Protein AF-A0A096AIE4-F1 (afdb_monomer_lite)

Foldseek 3Di:
DVVVVVVVVVVVVVCVVDCVNDVVPPCVVPNDDDVVVVVVVVVLVVCPPPNPVVVVVVVCVVVVPPDPPDDDPCPVVVVVVVVVVVVVVVVVVVPPD

Radius of gyration: 22.12 Å; chains: 1; bounding box: 45×35×58 Å

Sequence (97 aa):
SRLGKGYAANKFNEYFSNPKNNPFLDESLYGKIDTTLQQQMQTIQSDEQESDNLVDELIDDMVGESFSSSGNDDWKEAAWQRKLRRQSKVKLRRRKH

pLDDT: mean 71.79, std 12.61, range [49.75, 90.38]

Organism: NCBI:txid1401075

Structure (mmCIF, N/CA/C/O backbone):
data_AF-A0A096AIE4-F1
#
_entry.id   AF-A0A096AIE4-F1
#
loop_
_atom_site.group_PDB
_atom_site.id
_atom_site.type_symbol
_atom_site.label_atom_id
_atom_site.label_alt_id
_atom_site.label_comp_id
_atom_site.label_asym_id
_atom_site.label_entity_id
_atom_site.label_seq_id
_atom_site.pdbx_PDB_ins_code
_atom_site.Cartn_x
_atom_site.Cartn_y
_atom_site.Cartn_z
_atom_site.occupancy
_atom_site.B_iso_or_equiv
_atom_site.auth_seq_id
_atom_site.auth_comp_id
_atom_site.auth_asym_id
_atom_site.auth_atom_id
_atom_site.pdbx_PDB_model_num
ATOM 1 N N . SER A 1 1 ? 14.948 16.613 1.268 1.00 60.22 1 SER A N 1
ATOM 2 C CA . SER A 1 1 ? 14.590 17.331 2.511 1.00 60.22 1 SER A CA 1
ATOM 3 C C . SER A 1 1 ? 14.630 16.367 3.690 1.00 60.22 1 SER A C 1
ATOM 5 O O . SER A 1 1 ? 14.044 15.295 3.587 1.00 60.22 1 SER A O 1
ATOM 7 N N . ARG A 1 2 ? 15.352 16.708 4.768 1.00 58.84 2 ARG A N 1
ATOM 8 C CA . ARG A 1 2 ? 15.522 15.861 5.968 1.00 58.84 2 ARG A CA 1
ATOM 9 C C . ARG A 1 2 ? 14.409 16.068 7.009 1.00 58.84 2 ARG A C 1
ATOM 11 O O . ARG A 1 2 ? 14.085 15.126 7.716 1.00 58.84 2 ARG A O 1
ATOM 18 N N . LEU A 1 3 ? 13.765 17.243 7.032 1.00 66.81 3 LEU A N 1
ATOM 19 C CA . LEU A 1 3 ? 12.620 17.525 7.915 1.00 66.81 3 LEU A CA 1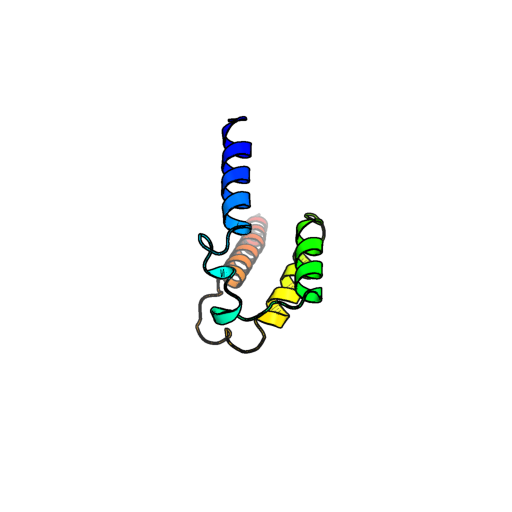
ATOM 20 C C . LEU A 1 3 ? 11.282 16.985 7.382 1.00 66.81 3 LEU A C 1
ATOM 22 O O . LEU A 1 3 ? 10.426 16.595 8.167 1.00 66.81 3 LEU A O 1
ATOM 26 N N . GLY A 1 4 ? 11.096 16.925 6.058 1.00 75.94 4 GLY A N 1
ATOM 27 C CA . GLY A 1 4 ? 9.809 16.515 5.476 1.00 75.94 4 GLY A CA 1
ATOM 28 C C . GLY A 1 4 ? 9.457 15.041 5.708 1.00 75.94 4 GLY A C 1
ATOM 29 O O . GLY A 1 4 ? 8.288 14.714 5.882 1.00 75.94 4 GLY A O 1
ATOM 30 N N . LYS A 1 5 ? 10.465 14.157 5.761 1.00 78.12 5 LYS A N 1
ATOM 31 C CA . LYS A 1 5 ? 10.249 12.708 5.909 1.00 78.12 5 LYS A CA 1
ATOM 32 C C . LYS A 1 5 ? 9.687 12.344 7.285 1.00 78.12 5 LYS A C 1
ATOM 34 O O . LYS A 1 5 ? 8.697 11.630 7.361 1.00 78.12 5 LYS A O 1
ATOM 39 N N . GLY A 1 6 ? 10.284 12.878 8.356 1.00 84.69 6 GLY A N 1
ATOM 40 C CA . GLY A 1 6 ? 9.825 12.619 9.724 1.00 84.69 6 GLY A CA 1
ATOM 41 C C . GLY A 1 6 ? 8.433 13.190 9.993 1.00 84.69 6 GLY A C 1
ATOM 42 O O . GLY A 1 6 ? 7.616 12.538 10.632 1.00 84.69 6 GLY A O 1
ATOM 43 N N . TYR A 1 7 ? 8.134 14.371 9.443 1.00 86.44 7 TYR A N 1
ATOM 44 C CA . TYR A 1 7 ? 6.809 14.977 9.571 1.00 86.44 7 TYR A CA 1
ATOM 45 C C . TYR A 1 7 ? 5.720 14.150 8.878 1.00 86.44 7 TYR A C 1
ATOM 47 O O . TYR A 1 7 ? 4.695 13.860 9.492 1.00 86.44 7 TYR A O 1
ATOM 55 N N . ALA A 1 8 ? 5.952 13.741 7.625 1.00 87.00 8 ALA A N 1
ATOM 56 C CA . ALA A 1 8 ? 5.007 12.902 6.894 1.00 87.00 8 ALA A CA 1
ATOM 57 C C . ALA A 1 8 ? 4.778 11.569 7.621 1.00 87.00 8 ALA A C 1
ATOM 59 O O . ALA A 1 8 ? 3.631 11.200 7.854 1.00 87.00 8 ALA A O 1
ATOM 60 N N . ALA A 1 9 ? 5.851 10.904 8.066 1.00 86.12 9 ALA A N 1
ATOM 61 C CA . ALA A 1 9 ? 5.755 9.665 8.837 1.00 86.12 9 ALA A CA 1
ATOM 62 C C . ALA A 1 9 ? 4.931 9.844 10.122 1.00 86.12 9 ALA A C 1
ATOM 64 O O . ALA A 1 9 ? 4.040 9.048 10.402 1.00 86.12 9 ALA A O 1
ATOM 65 N N . ASN A 1 10 ? 5.159 10.929 10.868 1.00 86.62 10 ASN A N 1
ATOM 66 C CA . ASN A 1 10 ? 4.405 11.200 12.090 1.00 86.62 10 ASN A CA 1
ATOM 67 C C . ASN A 1 10 ? 2.910 11.429 11.810 1.00 86.62 10 ASN A C 1
ATOM 69 O O . ASN A 1 10 ? 2.060 10.937 12.546 1.00 86.62 10 ASN A O 1
ATOM 73 N N . LYS A 1 11 ? 2.583 12.126 10.714 1.00 88.12 11 LYS A N 1
ATOM 74 C CA . LYS A 1 11 ? 1.192 12.330 10.287 1.00 88.12 11 LYS A CA 1
ATOM 75 C C . LYS A 1 11 ? 0.496 11.027 9.897 1.00 88.12 11 LYS A C 1
ATOM 77 O O . LYS A 1 11 ? -0.670 10.851 10.237 1.00 88.12 11 LYS A O 1
ATOM 82 N N . PHE A 1 12 ? 1.199 10.107 9.240 1.00 88.25 12 PHE A N 1
ATOM 83 C CA . PHE A 1 12 ? 0.656 8.781 8.943 1.00 88.25 12 PHE A CA 1
ATOM 84 C C . PHE A 1 12 ? 0.459 7.941 10.206 1.00 88.25 12 PHE A C 1
ATOM 86 O O . PHE A 1 12 ? -0.590 7.327 10.364 1.00 88.25 12 PHE A O 1
ATOM 93 N N . ASN A 1 13 ? 1.402 7.969 11.146 1.00 87.06 13 ASN A N 1
ATOM 94 C CA . ASN A 1 13 ? 1.261 7.241 12.411 1.00 87.06 13 ASN A CA 1
ATOM 95 C C . ASN A 1 13 ? 0.058 7.734 13.233 1.00 87.06 13 ASN A C 1
ATOM 97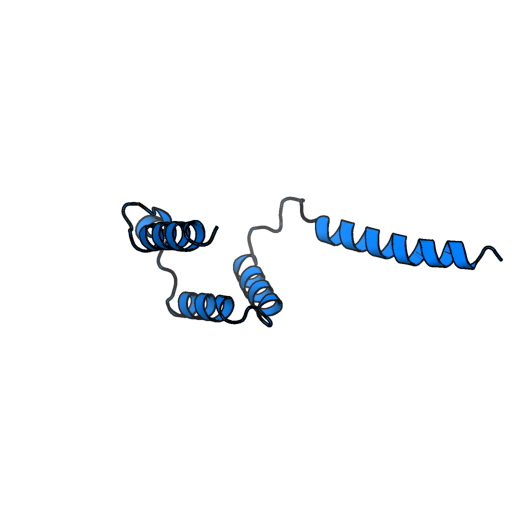 O O . ASN A 1 13 ? -0.682 6.935 13.807 1.00 87.06 13 ASN A O 1
ATOM 101 N N . GLU A 1 14 ? -0.176 9.049 13.251 1.00 89.94 14 GLU A N 1
ATOM 102 C CA . GLU A 1 14 ? -1.365 9.652 13.867 1.00 89.94 14 GLU A CA 1
ATOM 103 C C . GLU A 1 14 ? -2.662 9.165 13.196 1.00 89.94 14 GLU A C 1
ATOM 105 O O . GLU A 1 14 ? -3.654 8.897 13.871 1.00 89.94 14 GLU A O 1
ATOM 110 N N . TYR A 1 15 ? -2.652 9.001 11.871 1.00 90.38 15 TYR A N 1
ATOM 111 C CA . TYR A 1 15 ? -3.788 8.465 11.122 1.00 90.38 15 TYR A CA 1
ATOM 112 C C . TYR A 1 15 ? -4.046 6.981 11.433 1.00 90.38 15 TYR A C 1
ATOM 114 O O . TYR A 1 15 ? -5.175 6.608 11.739 1.00 90.38 15 TYR A O 1
ATOM 122 N N . PHE A 1 16 ? -3.011 6.133 11.425 1.00 85.06 16 PHE A N 1
ATOM 123 C CA . PHE A 1 16 ? -3.142 4.689 11.671 1.00 85.06 16 PHE A CA 1
ATOM 124 C C . PHE A 1 16 ? -3.564 4.321 13.097 1.00 85.06 16 PHE A C 1
ATOM 126 O O . PHE A 1 16 ? -4.039 3.213 13.315 1.00 85.06 16 PHE A O 1
ATOM 133 N N . SER A 1 17 ? -3.401 5.223 14.062 1.00 83.75 17 SER A N 1
ATOM 134 C CA . SER A 1 17 ? -3.758 4.977 15.465 1.00 83.75 17 SER A CA 1
ATOM 135 C C . SER A 1 17 ? -5.110 5.566 15.873 1.00 83.75 17 SER A C 1
ATOM 137 O O . SER A 1 17 ? -5.612 5.239 16.948 1.00 83.75 17 SER A O 1
ATOM 139 N N . ASN A 1 18 ? -5.716 6.429 15.048 1.00 85.88 18 ASN A N 1
ATOM 140 C CA . ASN A 1 18 ? -6.927 7.155 15.417 1.00 85.88 18 ASN A CA 1
ATOM 141 C C . ASN A 1 18 ? -8.166 6.676 14.634 1.00 85.88 18 ASN A C 1
ATOM 143 O O . ASN A 1 18 ? -8.357 7.091 13.486 1.00 85.88 18 ASN A O 1
ATOM 147 N N . PRO A 1 19 ? -9.082 5.915 15.263 1.00 78.88 19 PRO A N 1
ATOM 148 C CA . PRO A 1 19 ? -10.284 5.403 14.600 1.00 78.88 19 PRO A CA 1
ATOM 149 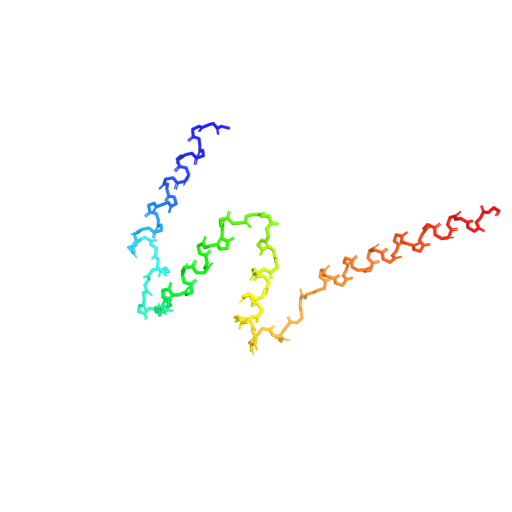C C . PRO A 1 19 ? -11.269 6.499 14.171 1.00 78.88 19 PRO A C 1
ATOM 151 O O . PRO A 1 19 ? -12.085 6.278 13.287 1.00 78.88 19 PRO A O 1
ATOM 154 N N . LYS A 1 20 ? -11.194 7.711 14.741 1.00 84.75 20 LYS A N 1
ATOM 155 C CA . LYS A 1 20 ? -12.051 8.831 14.306 1.00 84.75 20 LYS A CA 1
ATOM 156 C C . LYS A 1 20 ? -11.622 9.418 12.965 1.00 84.75 20 LYS A C 1
ATOM 158 O O . LYS A 1 20 ? -12.452 9.960 12.244 1.00 84.75 20 LYS A O 1
ATOM 163 N N . ASN A 1 21 ? -10.328 9.347 12.666 1.00 86.88 21 ASN A N 1
ATOM 164 C CA . ASN A 1 21 ? -9.759 9.900 11.440 1.00 86.88 21 ASN A CA 1
ATOM 165 C C . ASN A 1 21 ? -9.567 8.821 10.372 1.00 86.88 21 ASN A C 1
ATOM 167 O O . ASN A 1 21 ? -9.520 9.147 9.188 1.00 86.88 21 ASN A O 1
ATOM 171 N N . ASN A 1 22 ? -9.462 7.556 10.784 1.00 87.69 22 ASN A N 1
ATOM 172 C CA . ASN A 1 22 ? -9.279 6.421 9.901 1.00 87.69 22 ASN A CA 1
ATOM 173 C C . ASN A 1 22 ? -10.514 5.499 9.924 1.00 87.69 22 ASN A C 1
ATOM 175 O O . ASN A 1 22 ? -10.642 4.684 10.839 1.00 87.69 22 ASN A O 1
ATOM 179 N N . PRO A 1 23 ? -11.396 5.582 8.910 1.00 85.00 23 PRO A N 1
ATOM 180 C CA . PRO A 1 23 ? -12.594 4.750 8.832 1.00 85.00 23 PRO A CA 1
ATOM 181 C C . PRO A 1 23 ? -12.282 3.262 8.621 1.00 85.00 23 PRO A C 1
ATOM 183 O O . PRO A 1 23 ? -13.136 2.430 8.896 1.00 85.00 23 PRO A O 1
ATOM 186 N N . PHE A 1 24 ? -11.075 2.904 8.169 1.00 83.19 24 PHE A N 1
ATOM 187 C CA . PHE A 1 24 ? -10.679 1.507 7.954 1.00 83.19 24 PHE A CA 1
ATOM 188 C C . PHE A 1 24 ? -10.349 0.757 9.251 1.00 83.19 24 PHE A C 1
ATOM 190 O O . PHE A 1 24 ? -10.207 -0.459 9.226 1.00 83.19 24 PHE A O 1
ATOM 197 N N . LEU A 1 25 ? -10.229 1.461 10.382 1.00 82.56 25 LEU A N 1
ATOM 198 C CA . LEU A 1 25 ? -10.092 0.830 11.701 1.00 82.56 25 LEU A CA 1
ATOM 199 C C . LEU A 1 25 ? -11.445 0.436 12.307 1.00 82.56 25 LEU A C 1
ATOM 201 O O . LEU A 1 25 ? -11.483 -0.105 13.410 1.00 82.56 25 LEU A O 1
ATOM 205 N N . ASP A 1 26 ? -12.555 0.743 11.630 1.00 86.12 26 ASP A N 1
ATOM 206 C CA . ASP A 1 26 ? -13.883 0.391 12.111 1.00 86.12 26 ASP A CA 1
ATOM 207 C C . ASP A 1 26 ? -14.161 -1.104 11.901 1.00 86.12 26 ASP A C 1
ATOM 209 O O . ASP A 1 26 ? -14.608 -1.547 10.839 1.00 86.12 26 ASP A O 1
ATOM 213 N N . GLU A 1 27 ? -13.923 -1.880 12.958 1.00 84.88 27 GLU A N 1
ATOM 214 C CA . GLU A 1 27 ? -14.192 -3.319 12.995 1.00 84.88 27 GLU A CA 1
ATOM 215 C C . GLU A 1 27 ? -15.665 -3.658 12.717 1.00 84.88 27 GLU A C 1
ATOM 217 O O . GLU A 1 27 ? -15.964 -4.774 12.296 1.00 84.88 27 GLU A O 1
ATOM 222 N N . SER A 1 28 ? -16.601 -2.727 12.944 1.00 86.12 28 SER A N 1
ATOM 223 C CA . SER A 1 28 ? -18.025 -2.970 12.686 1.00 86.12 28 SER A CA 1
ATOM 224 C C . SER A 1 28 ? -18.370 -2.937 11.197 1.00 86.12 28 SER A C 1
ATOM 226 O O . SER A 1 28 ? -19.279 -3.647 10.768 1.00 86.12 28 SER A O 1
ATOM 228 N N . LEU A 1 29 ? -17.629 -2.151 10.409 1.00 86.81 29 LEU A N 1
ATOM 229 C CA . LEU A 1 29 ? -17.820 -2.027 8.964 1.00 86.81 29 LEU A CA 1
ATOM 230 C C . LEU A 1 29 ? -16.998 -3.050 8.177 1.00 86.81 29 LEU A C 1
ATOM 232 O O . LEU A 1 29 ? -17.473 -3.549 7.159 1.00 86.81 29 LEU A O 1
ATOM 236 N N . TYR A 1 30 ? -15.781 -3.354 8.638 1.00 85.94 30 TYR A N 1
ATOM 237 C CA . TYR A 1 30 ? -14.814 -4.164 7.885 1.00 85.94 30 TYR A CA 1
ATOM 238 C C . TYR A 1 30 ? -14.486 -5.520 8.524 1.00 85.94 30 TYR A C 1
ATOM 240 O O . TYR A 1 30 ? -13.796 -6.330 7.909 1.00 85.94 30 TYR A O 1
ATOM 248 N N . GLY A 1 31 ? -14.997 -5.801 9.724 1.00 82.50 31 GLY A N 1
ATOM 249 C CA . GLY A 1 31 ? -14.672 -7.014 10.472 1.00 82.50 31 GLY A CA 1
ATOM 250 C C . GLY A 1 31 ? -13.344 -6.915 11.228 1.00 82.50 31 GLY A C 1
ATOM 251 O O . GLY A 1 31 ? -12.606 -5.934 11.131 1.00 82.50 31 GLY A O 1
ATOM 252 N N . LYS A 1 32 ? -13.048 -7.942 12.030 1.00 81.69 32 LYS A N 1
ATOM 253 C CA . LYS A 1 32 ? -11.778 -8.060 12.758 1.00 81.69 32 LYS A CA 1
ATOM 254 C C . LYS A 1 32 ? -10.795 -8.861 11.916 1.00 81.69 32 LYS A C 1
ATOM 256 O O . LYS A 1 32 ? -11.136 -9.935 11.433 1.00 81.69 32 LYS A O 1
ATOM 261 N N . ILE A 1 33 ? -9.578 -8.349 11.778 1.00 76.38 33 ILE A N 1
ATOM 262 C CA . ILE A 1 33 ? -8.474 -9.100 11.181 1.00 76.38 33 ILE A CA 1
ATOM 263 C C . ILE A 1 33 ? -7.890 -10.007 12.266 1.00 76.38 33 ILE A C 1
ATOM 265 O O . ILE A 1 33 ? -7.578 -9.528 13.359 1.00 76.38 33 ILE A O 1
ATOM 269 N N . ASP A 1 34 ? -7.730 -11.295 11.965 1.00 78.19 34 ASP A N 1
ATOM 270 C CA . ASP A 1 34 ? -7.114 -12.243 12.888 1.00 78.19 34 ASP A CA 1
ATOM 271 C C . ASP A 1 34 ? -5.685 -11.812 13.243 1.00 78.19 34 ASP A C 1
ATOM 273 O O . ASP A 1 34 ? -4.888 -11.402 12.395 1.00 78.19 34 ASP A O 1
ATOM 277 N N . THR A 1 35 ? -5.345 -11.907 14.527 1.00 72.88 35 THR A N 1
ATOM 278 C CA . THR A 1 35 ? -4.042 -11.478 15.057 1.00 72.88 35 THR A CA 1
ATOM 279 C C . THR A 1 35 ? -2.874 -12.259 14.453 1.00 72.88 35 THR A C 1
ATOM 281 O O . THR A 1 35 ? -1.769 -11.725 14.354 1.00 72.88 35 THR A O 1
ATOM 284 N N . THR A 1 36 ? -3.121 -13.490 13.998 1.00 73.62 36 THR A N 1
ATOM 285 C CA . THR A 1 36 ? -2.172 -14.318 13.240 1.00 73.62 36 THR A CA 1
ATOM 286 C C . THR A 1 36 ? -1.857 -13.706 11.876 1.00 73.62 36 THR A C 1
ATOM 288 O O . THR A 1 36 ? -0.686 -13.557 11.532 1.00 73.62 36 THR A O 1
ATOM 291 N N . LEU A 1 37 ? -2.884 -13.268 11.141 1.00 70.62 37 LEU A N 1
ATOM 292 C CA . LEU A 1 37 ? -2.728 -12.595 9.852 1.00 70.62 37 LEU A CA 1
ATOM 293 C C . LEU A 1 37 ? -2.024 -11.242 10.027 1.00 70.62 37 LEU A C 1
ATOM 295 O O . LEU A 1 37 ? -1.113 -10.915 9.272 1.00 70.62 37 LEU A O 1
ATOM 299 N N . GLN A 1 38 ? -2.366 -10.483 11.074 1.00 73.69 38 GLN A N 1
ATOM 300 C CA . GLN A 1 38 ? -1.674 -9.227 11.392 1.00 73.69 38 GLN A CA 1
ATOM 301 C C . GLN A 1 38 ? -0.181 -9.431 11.685 1.00 73.69 38 GLN A C 1
ATOM 303 O O . GLN A 1 38 ? 0.644 -8.648 11.212 1.00 73.69 38 GLN A O 1
ATOM 308 N N . GLN A 1 39 ? 0.179 -10.473 12.444 1.00 70.75 39 GLN A N 1
ATOM 309 C CA . GLN A 1 39 ? 1.581 -10.810 12.705 1.00 70.75 39 GLN A CA 1
ATOM 310 C C . GLN A 1 39 ? 2.313 -11.198 11.421 1.00 70.75 39 GLN A C 1
ATOM 312 O O . GLN A 1 39 ? 3.390 -10.668 11.161 1.00 70.75 39 GLN A O 1
ATOM 317 N N . GLN A 1 40 ? 1.706 -12.042 10.586 1.00 69.88 40 GLN A N 1
ATOM 318 C CA . GLN A 1 40 ? 2.282 -12.432 9.301 1.00 69.88 40 GLN A CA 1
ATOM 319 C C . GLN A 1 40 ? 2.523 -11.211 8.398 1.00 69.88 40 GLN A C 1
ATOM 321 O O . GLN A 1 40 ? 3.609 -11.060 7.840 1.00 69.88 40 GLN A O 1
ATOM 326 N N . MET A 1 41 ? 1.565 -10.282 8.321 1.00 64.81 41 MET A N 1
ATOM 327 C CA . MET A 1 41 ? 1.709 -9.038 7.555 1.00 64.81 41 MET A CA 1
ATOM 328 C C . MET A 1 41 ? 2.842 -8.136 8.073 1.00 64.81 41 MET A C 1
ATOM 330 O O . MET A 1 41 ? 3.531 -7.502 7.275 1.00 64.81 41 MET A O 1
ATOM 334 N N . GLN A 1 42 ? 3.058 -8.066 9.391 1.00 69.00 42 GLN A N 1
ATOM 335 C CA . GLN A 1 42 ? 4.164 -7.297 9.980 1.00 69.00 42 GLN A CA 1
ATOM 336 C C . GLN A 1 42 ? 5.531 -7.936 9.706 1.00 69.00 42 GLN A C 1
ATOM 338 O O . GLN A 1 42 ? 6.498 -7.224 9.425 1.00 69.00 42 GLN A O 1
ATOM 343 N N . THR A 1 43 ? 5.616 -9.268 9.750 1.00 66.62 43 THR A N 1
ATOM 344 C CA . THR A 1 43 ? 6.837 -10.007 9.400 1.00 66.62 43 THR A CA 1
ATOM 345 C C . THR A 1 43 ? 7.213 -9.774 7.936 1.00 66.62 43 THR A C 1
ATOM 347 O O . THR A 1 43 ? 8.352 -9.420 7.648 1.00 66.62 43 THR A O 1
ATOM 350 N N . ILE A 1 44 ? 6.238 -9.841 7.024 1.00 61.00 44 ILE A N 1
ATOM 351 C CA . ILE A 1 44 ? 6.439 -9.628 5.581 1.00 61.00 44 ILE A CA 1
ATOM 352 C C . ILE A 1 44 ? 7.009 -8.234 5.256 1.00 61.00 44 ILE A C 1
ATOM 354 O O . ILE A 1 44 ? 7.847 -8.105 4.367 1.00 61.00 44 ILE A O 1
ATOM 358 N N . GLN A 1 45 ? 6.601 -7.186 5.982 1.00 58.91 45 GLN A N 1
ATOM 359 C CA . GLN A 1 45 ? 7.132 -5.827 5.779 1.00 58.91 45 GLN A CA 1
ATOM 360 C C . GLN A 1 45 ? 8.582 -5.651 6.257 1.00 58.91 45 GLN A C 1
ATOM 362 O O . GLN A 1 45 ? 9.233 -4.687 5.863 1.00 58.91 45 GLN A O 1
ATOM 367 N N . SER A 1 46 ? 9.083 -6.542 7.118 1.00 58.25 46 SER A N 1
ATOM 368 C CA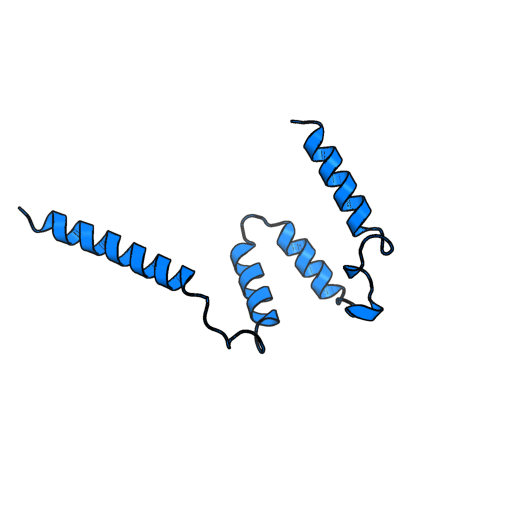 . SER A 1 46 ? 10.420 -6.420 7.716 1.00 58.25 46 SER A CA 1
ATOM 369 C C . SER A 1 46 ? 11.520 -7.028 6.836 1.00 58.25 46 SER A C 1
ATOM 371 O O . SER A 1 46 ? 12.670 -6.599 6.917 1.00 58.25 46 SER A O 1
ATOM 373 N N . ASP A 1 47 ? 11.163 -7.965 5.953 1.00 49.91 47 ASP A N 1
ATOM 374 C CA . ASP A 1 47 ? 12.097 -8.697 5.095 1.00 49.91 47 ASP A CA 1
ATOM 375 C C . ASP A 1 47 ? 12.032 -8.200 3.639 1.00 49.91 47 ASP A C 1
ATOM 377 O O . ASP A 1 47 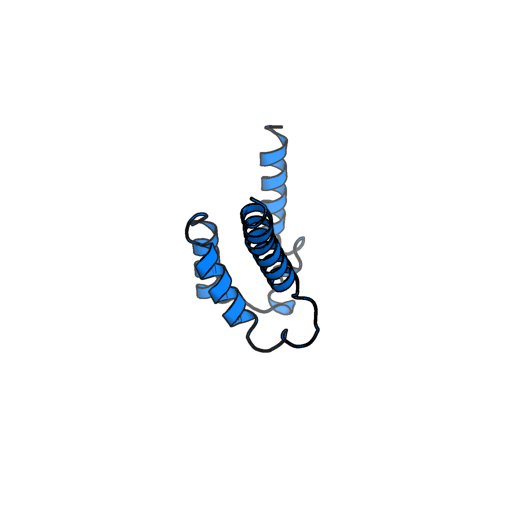? 11.624 -8.909 2.724 1.00 49.91 47 ASP A O 1
ATOM 381 N N . GLU A 1 48 ? 12.476 -6.964 3.390 1.00 52.66 48 GLU A N 1
ATOM 382 C CA . GLU A 1 48 ? 12.496 -6.302 2.063 1.00 52.66 48 GLU A CA 1
ATOM 383 C C . GLU A 1 48 ? 13.373 -7.003 0.981 1.00 52.66 48 GLU A C 1
ATOM 385 O O . GLU A 1 48 ? 13.562 -6.463 -0.109 1.00 52.66 48 GLU A O 1
ATOM 390 N N . GLN A 1 49 ? 13.954 -8.180 1.255 1.00 49.75 49 GLN A N 1
ATOM 391 C CA . GLN A 1 49 ? 14.833 -8.921 0.328 1.00 49.75 49 GLN A CA 1
ATOM 392 C C . GLN A 1 49 ? 14.377 -10.356 -0.000 1.00 49.75 49 GLN A C 1
ATOM 394 O O . GLN A 1 49 ? 14.802 -10.880 -1.027 1.00 49.75 49 GLN A O 1
ATOM 399 N N . GLU A 1 50 ? 13.506 -10.979 0.803 1.00 50.69 50 GLU A N 1
ATOM 400 C CA . GLU A 1 50 ? 12.935 -12.317 0.525 1.00 50.69 50 GLU A CA 1
ATOM 401 C C . GLU A 1 50 ? 11.395 -12.304 0.399 1.00 50.69 50 GLU A C 1
ATOM 403 O O . GLU A 1 50 ? 10.790 -13.324 0.066 1.00 50.69 50 GLU A O 1
ATOM 408 N N . SER A 1 51 ? 10.754 -11.147 0.615 1.00 51.25 51 SER A N 1
ATOM 409 C CA . SER A 1 51 ? 9.294 -10.997 0.719 1.00 51.25 51 SER A CA 1
ATOM 410 C C . SER A 1 51 ? 8.513 -11.069 -0.591 1.00 51.25 51 SER A C 1
ATOM 412 O O . SER A 1 51 ? 7.326 -11.383 -0.533 1.00 51.25 51 SER A O 1
ATOM 414 N N . ASP A 1 52 ? 9.133 -10.848 -1.756 1.00 54.97 52 ASP A N 1
ATOM 415 C CA . ASP A 1 52 ? 8.414 -10.858 -3.043 1.00 54.97 52 ASP A CA 1
ATOM 416 C C . ASP A 1 52 ? 7.664 -12.186 -3.275 1.00 54.97 52 ASP A C 1
ATOM 418 O O . ASP A 1 52 ? 6.552 -12.183 -3.790 1.00 54.97 52 ASP A O 1
ATOM 422 N N . ASN A 1 53 ? 8.212 -13.321 -2.822 1.00 57.00 53 ASN A N 1
ATOM 423 C CA . ASN A 1 53 ? 7.563 -14.626 -3.001 1.00 57.00 53 ASN A CA 1
ATOM 424 C C . ASN A 1 53 ? 6.440 -14.898 -1.979 1.00 57.00 53 ASN A C 1
ATOM 426 O O . ASN A 1 53 ? 5.470 -15.572 -2.312 1.00 57.00 53 ASN A O 1
ATOM 430 N N . LEU A 1 54 ? 6.558 -14.390 -0.745 1.00 64.31 54 LEU A N 1
ATOM 431 C CA . LEU A 1 54 ? 5.577 -14.624 0.330 1.00 64.31 54 LEU A CA 1
ATOM 432 C C . LEU A 1 54 ? 4.370 -13.686 0.225 1.00 64.31 54 LEU A C 1
ATOM 434 O O . LEU A 1 54 ? 3.254 -14.058 0.583 1.00 64.31 54 LEU A O 1
ATOM 438 N N . VAL A 1 55 ? 4.593 -12.465 -0.270 1.00 62.22 55 VAL A N 1
ATOM 439 C CA . VAL A 1 55 ? 3.523 -11.514 -0.596 1.00 62.22 55 VAL A CA 1
ATOM 440 C C . VAL A 1 55 ? 2.669 -12.066 -1.730 1.00 62.22 55 VAL A C 1
ATOM 442 O O . VAL A 1 55 ? 1.447 -12.028 -1.629 1.00 62.22 55 VAL A O 1
ATOM 445 N N . ASP A 1 56 ? 3.303 -12.606 -2.774 1.00 64.56 56 ASP A N 1
ATOM 446 C CA . ASP A 1 56 ? 2.600 -13.191 -3.915 1.00 64.56 56 ASP A CA 1
ATOM 447 C C . ASP A 1 56 ? 1.728 -14.388 -3.491 1.00 64.56 56 ASP A C 1
ATOM 449 O O . ASP A 1 56 ? 0.580 -14.465 -3.918 1.00 64.56 56 ASP A O 1
ATOM 453 N N . GLU A 1 57 ? 2.212 -15.266 -2.603 1.00 69.12 57 GLU A N 1
ATOM 454 C CA . GLU A 1 57 ? 1.442 -16.408 -2.071 1.00 69.12 57 GLU A CA 1
ATOM 455 C C . GLU A 1 57 ? 0.253 -15.965 -1.197 1.00 69.12 57 GLU A C 1
ATOM 457 O O . GLU A 1 57 ? -0.857 -16.467 -1.360 1.00 69.12 57 GLU A O 1
ATOM 462 N N . LEU A 1 58 ? 0.445 -14.973 -0.316 1.00 73.12 58 LEU A N 1
ATOM 463 C CA . LEU A 1 58 ? -0.631 -14.433 0.527 1.00 73.12 58 LEU A CA 1
ATOM 464 C C . LEU A 1 58 ? -1.693 -13.683 -0.295 1.00 73.12 58 LEU A C 1
ATOM 466 O O . LEU A 1 58 ? -2.881 -13.746 0.017 1.00 73.12 58 LEU A O 1
ATOM 470 N N . ILE A 1 59 ? -1.279 -12.953 -1.336 1.00 65.94 59 ILE A N 1
ATOM 471 C CA . ILE A 1 59 ? -2.211 -12.278 -2.243 1.00 65.94 59 ILE A CA 1
ATOM 472 C C . ILE A 1 59 ? -2.989 -13.310 -3.058 1.00 65.94 59 ILE A C 1
ATOM 474 O O . ILE A 1 59 ? -4.193 -13.137 -3.200 1.00 65.94 59 ILE A O 1
ATOM 478 N N . ASP A 1 60 ? -2.348 -14.370 -3.554 1.00 67.12 60 ASP A N 1
ATOM 479 C CA . ASP A 1 60 ? -3.014 -15.441 -4.310 1.00 67.12 60 ASP A CA 1
ATOM 480 C C . ASP A 1 60 ? -4.079 -16.159 -3.462 1.00 67.12 60 ASP A C 1
ATOM 482 O O . ASP A 1 60 ? -5.212 -16.326 -3.915 1.00 67.12 60 ASP A O 1
ATOM 486 N N . ASP A 1 61 ? -3.774 -16.461 -2.193 1.00 66.56 61 ASP A N 1
ATOM 487 C CA . ASP A 1 61 ? -4.715 -17.096 -1.255 1.00 66.56 61 ASP A CA 1
ATOM 488 C C . ASP A 1 61 ? -5.902 -16.173 -0.897 1.00 66.56 61 ASP A C 1
ATOM 490 O O . ASP A 1 61 ? -7.048 -16.613 -0.814 1.00 66.56 61 ASP A O 1
ATOM 494 N N . MET A 1 62 ? -5.674 -14.856 -0.782 1.00 64.44 62 MET A N 1
ATOM 495 C CA . MET A 1 62 ? -6.752 -13.870 -0.577 1.00 64.44 62 MET A CA 1
ATOM 496 C C . MET A 1 62 ? -7.552 -13.540 -1.851 1.00 64.44 62 MET A C 1
ATOM 498 O O . MET A 1 62 ? -8.694 -13.085 -1.764 1.00 64.44 62 MET A O 1
ATOM 502 N N . VAL A 1 63 ? -6.962 -13.705 -3.038 1.00 60.38 63 VAL A N 1
ATOM 503 C CA . VAL A 1 63 ? -7.573 -13.388 -4.346 1.00 60.38 63 VAL A CA 1
ATOM 504 C C . VAL A 1 63 ? -8.310 -14.597 -4.948 1.00 60.38 63 VAL A C 1
ATOM 506 O O . VAL A 1 63 ? -9.091 -14.428 -5.891 1.00 60.38 63 VAL A O 1
ATOM 509 N N . GLY A 1 64 ? -8.134 -15.784 -4.360 1.00 54.44 64 GLY A N 1
ATOM 510 C CA . GLY A 1 64 ? -8.482 -17.112 -4.873 1.00 54.44 64 GLY A CA 1
ATOM 511 C C . GLY A 1 64 ? -9.948 -17.458 -5.161 1.00 54.44 64 GLY A C 1
ATOM 512 O O . GLY A 1 64 ? -10.229 -18.629 -5.403 1.00 54.44 64 GLY A O 1
ATOM 513 N N . GLU A 1 65 ? -10.892 -16.510 -5.211 1.00 54.38 65 GLU A N 1
ATOM 514 C CA . GLU A 1 65 ? -12.272 -16.855 -5.611 1.00 54.38 65 GLU A CA 1
ATOM 515 C C . GLU A 1 65 ? -13.057 -15.792 -6.404 1.00 54.38 65 GLU A C 1
ATOM 517 O O . GLU A 1 65 ? -14.022 -16.140 -7.084 1.00 54.38 65 GLU A O 1
ATOM 522 N N . SER A 1 66 ? -12.668 -14.508 -6.407 1.00 56.03 66 SER A N 1
ATOM 523 C CA . SER A 1 66 ? -13.585 -13.441 -6.870 1.00 56.03 66 SER A CA 1
ATOM 524 C C . SER A 1 66 ? -13.076 -12.463 -7.937 1.00 56.03 66 SER A C 1
ATOM 526 O O . SER A 1 66 ? -13.887 -11.703 -8.464 1.00 56.03 66 SER A O 1
ATOM 528 N N . PHE A 1 67 ? -11.794 -12.471 -8.324 1.00 51.25 67 PHE A N 1
ATOM 529 C CA . PHE A 1 67 ? -11.261 -11.469 -9.273 1.00 51.25 67 PHE A CA 1
ATOM 530 C C . PHE A 1 67 ? -10.914 -11.990 -10.673 1.00 51.25 67 PHE A C 1
ATOM 532 O O . PHE A 1 67 ? -10.576 -11.198 -11.550 1.00 51.25 67 PHE A O 1
ATOM 539 N N . SER A 1 68 ? -11.062 -13.288 -10.952 1.00 52.53 68 SER A N 1
ATOM 540 C CA . SER A 1 68 ? -10.672 -13.869 -12.250 1.00 52.53 68 SER A CA 1
ATOM 541 C C . SER A 1 68 ? -11.576 -13.489 -13.436 1.00 52.53 68 SER A C 1
ATOM 543 O O . SER A 1 68 ? -11.356 -13.967 -14.546 1.00 52.53 68 SER A O 1
ATOM 545 N N . SER A 1 69 ? -12.591 -12.641 -13.241 1.00 58.22 69 SER A N 1
ATOM 546 C CA . SER A 1 69 ? -13.541 -12.264 -14.292 1.00 58.22 69 SER A CA 1
ATOM 547 C C . SER A 1 69 ? -13.632 -10.752 -14.478 1.00 58.22 69 SER A C 1
ATOM 549 O O . SER A 1 69 ? -14.617 -10.125 -14.107 1.00 58.22 69 SER A O 1
ATOM 551 N N . SER A 1 70 ? -12.596 -10.151 -15.059 1.00 51.12 70 SER A N 1
ATOM 552 C CA . SER A 1 70 ? -12.751 -9.058 -16.031 1.00 51.12 70 SER A CA 1
ATOM 553 C C . SER A 1 70 ? -11.372 -8.665 -16.563 1.00 51.12 70 SER A C 1
ATOM 555 O O . SER A 1 70 ? -10.536 -8.148 -15.829 1.00 51.12 70 SER A O 1
ATOM 557 N N . GLY A 1 71 ? -11.132 -8.933 -17.847 1.00 59.19 71 GLY A N 1
ATOM 558 C CA . GLY A 1 71 ? -9.818 -8.865 -18.485 1.00 59.19 71 GLY A CA 1
ATOM 559 C C . GLY A 1 71 ? -9.098 -7.522 -18.365 1.00 59.19 71 GLY A C 1
ATOM 560 O O . GLY A 1 71 ? -9.507 -6.541 -18.987 1.00 59.19 71 GLY A O 1
ATOM 561 N N . ASN A 1 72 ? -7.982 -7.512 -17.626 1.00 58.59 72 ASN A N 1
ATOM 562 C CA . ASN A 1 72 ? -7.023 -6.406 -17.652 1.00 58.59 72 ASN A CA 1
ATOM 563 C C . ASN A 1 72 ? -5.582 -6.743 -17.185 1.00 58.59 72 ASN A C 1
ATOM 565 O O . ASN A 1 72 ? -4.868 -5.839 -16.761 1.00 58.59 72 ASN A O 1
ATOM 569 N N . ASP A 1 73 ? -5.112 -7.994 -17.277 1.00 65.31 73 ASP A N 1
ATOM 570 C CA . ASP A 1 73 ? -3.773 -8.388 -16.774 1.00 65.31 73 ASP A CA 1
ATOM 571 C C . ASP A 1 73 ? -2.730 -8.715 -17.856 1.00 65.31 73 ASP A C 1
ATOM 573 O O . ASP A 1 73 ? -1.821 -9.527 -17.680 1.00 65.31 73 ASP A O 1
ATOM 577 N N . ASP A 1 74 ? -2.764 -7.994 -18.973 1.00 69.25 74 ASP A N 1
ATOM 578 C CA . ASP A 1 74 ? -1.799 -8.217 -20.053 1.00 69.25 74 ASP A CA 1
ATOM 579 C C . ASP A 1 74 ? -0.450 -7.525 -19.840 1.00 69.25 74 ASP A C 1
ATOM 581 O O . ASP A 1 74 ? 0.386 -7.521 -20.738 1.00 69.25 74 ASP A O 1
ATOM 585 N N . TRP A 1 75 ? -0.152 -6.942 -18.675 1.00 76.50 75 TRP A N 1
ATOM 586 C CA . TRP A 1 75 ? 1.185 -6.371 -18.467 1.00 76.50 75 TRP A CA 1
ATOM 587 C C . TRP A 1 75 ? 2.258 -7.470 -18.368 1.00 76.50 75 TRP A C 1
ATOM 589 O O . TRP A 1 75 ? 3.360 -7.295 -18.905 1.00 76.50 75 TRP A O 1
ATOM 599 N N . LYS A 1 76 ? 1.925 -8.632 -17.777 1.00 80.81 76 LYS A N 1
ATOM 600 C CA . LYS A 1 76 ? 2.786 -9.830 -17.773 1.00 80.81 76 LYS A CA 1
ATOM 601 C C . LYS A 1 76 ? 2.942 -10.390 -19.193 1.00 80.81 76 LYS A C 1
ATOM 603 O O . LYS A 1 76 ? 4.071 -10.639 -19.630 1.00 80.81 76 LYS A O 1
ATOM 608 N N . GLU A 1 77 ? 1.852 -10.495 -19.959 1.00 80.88 77 GLU A N 1
ATOM 609 C CA . GLU A 1 77 ? 1.894 -10.933 -21.362 1.00 80.88 77 GLU A CA 1
ATOM 610 C C . GLU A 1 77 ? 2.672 -9.945 -22.255 1.00 80.88 77 GLU A C 1
ATOM 612 O O . GLU A 1 77 ? 3.561 -10.337 -23.016 1.00 80.88 77 GLU A O 1
ATOM 617 N N . ALA A 1 78 ? 2.450 -8.639 -22.111 1.00 84.00 78 ALA A N 1
ATOM 618 C CA . ALA A 1 78 ? 3.160 -7.596 -22.846 1.00 84.00 78 ALA A CA 1
ATOM 619 C C . ALA A 1 78 ? 4.666 -7.593 -22.534 1.00 84.00 78 ALA A C 1
ATOM 621 O O . ALA A 1 78 ? 5.497 -7.417 -23.443 1.00 84.00 78 ALA A O 1
ATOM 622 N N . ALA A 1 79 ? 5.043 -7.825 -21.272 1.00 85.38 79 ALA A N 1
ATOM 623 C CA . ALA A 1 79 ? 6.434 -7.997 -20.865 1.00 85.38 79 ALA A CA 1
ATOM 624 C C . ALA A 1 79 ? 7.059 -9.244 -21.519 1.00 85.38 79 ALA A C 1
ATOM 626 O O . ALA A 1 79 ? 8.162 -9.163 -22.082 1.00 85.38 79 ALA A O 1
ATOM 627 N N . TRP A 1 80 ? 6.335 -10.366 -21.540 1.00 87.06 80 TRP A N 1
ATOM 628 C CA . TRP A 1 80 ? 6.757 -11.602 -22.203 1.00 87.06 80 TRP A CA 1
ATOM 629 C C . TRP A 1 80 ? 6.942 -11.416 -23.720 1.00 87.06 80 TRP A C 1
ATOM 631 O O . TRP A 1 80 ? 8.011 -11.720 -24.266 1.00 87.06 80 TRP A O 1
ATOM 641 N N . GLN A 1 81 ? 5.995 -10.763 -24.396 1.00 87.31 81 GLN A N 1
ATOM 642 C CA . GLN A 1 81 ? 6.085 -10.410 -25.818 1.00 87.31 81 GLN A CA 1
ATOM 643 C C . GLN A 1 81 ? 7.280 -9.481 -26.122 1.00 87.31 81 GLN A C 1
ATOM 645 O O . GLN A 1 81 ? 7.954 -9.587 -27.157 1.00 87.31 81 GLN A O 1
ATOM 650 N N . ARG A 1 82 ? 7.608 -8.537 -25.227 1.00 87.62 82 ARG A N 1
ATOM 651 C CA . ARG A 1 82 ? 8.790 -7.660 -25.369 1.00 87.62 82 ARG A CA 1
ATOM 652 C C . ARG A 1 82 ? 10.100 -8.444 -25.232 1.00 87.62 82 ARG A C 1
ATOM 654 O O . ARG A 1 82 ? 11.035 -8.182 -25.998 1.00 87.62 82 ARG A O 1
ATOM 661 N N . LYS A 1 83 ? 10.166 -9.419 -24.319 1.00 89.25 83 LYS A N 1
ATOM 662 C CA . LYS A 1 83 ? 11.313 -10.331 -24.155 1.00 89.25 83 LYS A CA 1
ATOM 663 C C . LYS A 1 83 ? 11.538 -11.170 -25.418 1.00 89.25 83 LYS A C 1
ATOM 665 O O . LYS A 1 83 ? 12.664 -11.205 -25.923 1.00 89.25 83 LYS A O 1
ATOM 670 N N . LEU A 1 84 ? 10.478 -11.742 -25.994 1.00 85.44 84 LEU A N 1
ATOM 671 C CA . LEU A 1 84 ? 10.545 -12.510 -27.246 1.00 85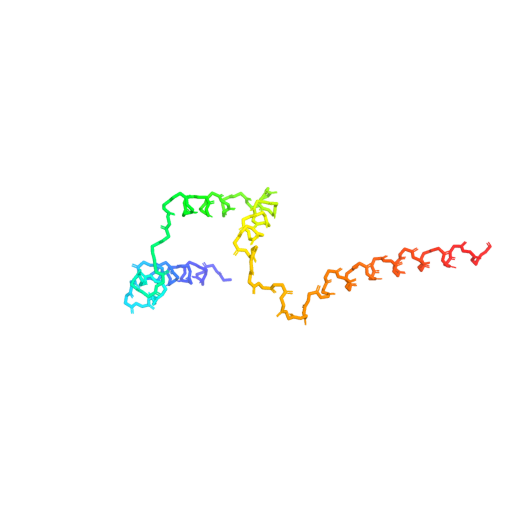.44 84 LEU A CA 1
ATOM 672 C C . LEU A 1 84 ? 11.042 -11.675 -28.437 1.00 85.44 84 LEU A C 1
ATOM 674 O O . LEU A 1 84 ? 11.909 -12.119 -29.199 1.00 85.44 84 LEU A O 1
ATOM 678 N N . ARG A 1 85 ? 10.575 -10.427 -28.579 1.00 84.69 85 ARG A N 1
ATOM 679 C CA . ARG A 1 85 ? 11.056 -9.506 -29.629 1.00 84.69 85 ARG A CA 1
ATOM 680 C C . ARG A 1 85 ? 12.540 -9.169 -29.499 1.00 84.69 85 ARG A C 1
ATOM 682 O O . ARG A 1 85 ? 13.239 -9.078 -30.505 1.00 84.69 85 ARG A O 1
ATOM 689 N N . ARG A 1 86 ? 13.056 -9.006 -28.277 1.00 80.00 86 ARG A N 1
ATOM 690 C CA . ARG A 1 86 ? 14.495 -8.766 -28.056 1.00 80.00 86 ARG A CA 1
ATOM 691 C C . ARG A 1 86 ? 15.332 -9.981 -28.457 1.00 80.00 86 ARG A C 1
ATOM 693 O O . ARG A 1 86 ? 16.314 -9.823 -29.177 1.00 80.00 86 ARG A O 1
ATOM 700 N N . GLN A 1 87 ? 14.908 -11.179 -28.061 1.00 73.81 87 GLN A N 1
ATOM 701 C CA . GLN A 1 87 ? 15.600 -12.428 -28.393 1.00 73.81 87 GLN A CA 1
ATOM 702 C C . GLN A 1 87 ? 15.608 -12.711 -29.907 1.00 73.81 87 GLN A C 1
ATOM 704 O O . GLN A 1 87 ? 16.642 -13.067 -30.475 1.00 73.81 87 GLN A O 1
ATOM 709 N N . SER A 1 88 ? 14.483 -12.497 -30.594 1.00 69.38 88 SER A N 1
ATOM 710 C CA . SER A 1 88 ? 14.382 -12.696 -32.049 1.00 69.38 88 SER A CA 1
ATOM 711 C C . SER A 1 88 ? 15.151 -11.642 -32.859 1.00 69.38 88 SER A C 1
ATOM 713 O O . SER A 1 88 ? 15.832 -11.989 -33.825 1.00 69.38 88 SER A O 1
ATOM 715 N N . LYS A 1 89 ? 15.137 -10.367 -32.445 1.00 64.06 89 LYS A N 1
ATOM 716 C CA . LYS A 1 89 ? 15.865 -9.282 -33.130 1.00 64.06 89 LYS A CA 1
ATOM 717 C C . LYS A 1 89 ? 17.385 -9.489 -33.123 1.00 64.06 89 LYS A C 1
ATOM 719 O O . LYS A 1 89 ? 18.048 -9.160 -34.106 1.00 64.06 89 LYS A O 1
ATOM 724 N N . VAL A 1 90 ? 17.938 -10.076 -32.056 1.00 60.12 90 VAL A N 1
ATOM 725 C CA . VAL A 1 90 ? 19.365 -10.445 -31.987 1.00 60.12 90 VAL A CA 1
ATOM 726 C C . VAL A 1 90 ? 19.694 -11.571 -32.976 1.00 60.12 90 VAL A C 1
ATOM 728 O O . VAL A 1 90 ? 20.718 -11.503 -33.658 1.00 60.12 90 VAL A O 1
ATOM 731 N N . LYS A 1 91 ? 18.805 -12.563 -33.134 1.00 59.78 91 LYS A N 1
ATOM 732 C CA . LYS A 1 91 ? 18.975 -13.664 -34.101 1.00 59.78 91 LYS A CA 1
ATOM 733 C C . LYS A 1 91 ? 18.886 -13.197 -35.561 1.00 59.78 91 LYS A C 1
ATOM 735 O O . LYS A 1 91 ? 19.646 -13.682 -36.394 1.00 59.78 91 LYS A O 1
ATOM 740 N N . LEU A 1 92 ? 18.026 -12.224 -35.868 1.00 60.72 92 LEU A N 1
ATOM 741 C CA . LEU A 1 92 ? 17.924 -11.635 -37.213 1.00 60.72 92 LEU A CA 1
ATOM 742 C C . LEU A 1 92 ? 19.146 -10.785 -37.585 1.00 60.72 92 LEU A C 1
ATOM 744 O O . LEU A 1 92 ? 19.568 -10.791 -38.738 1.00 60.72 92 LEU A O 1
ATOM 748 N N . ARG A 1 93 ? 19.745 -10.080 -36.616 1.00 58.78 93 ARG A N 1
ATOM 749 C CA . ARG A 1 93 ? 20.978 -9.308 -36.839 1.00 58.78 93 ARG A CA 1
ATOM 750 C C . ARG A 1 93 ? 22.209 -10.188 -37.062 1.00 58.78 93 ARG A C 1
ATOM 752 O O . ARG A 1 93 ? 23.073 -9.797 -37.831 1.00 58.78 93 ARG A O 1
ATOM 759 N N . ARG A 1 94 ? 22.277 -11.366 -36.432 1.00 59.88 94 ARG A N 1
ATOM 760 C CA . ARG A 1 94 ? 23.403 -12.309 -36.583 1.00 59.88 94 ARG A CA 1
ATOM 761 C C . ARG A 1 94 ? 23.370 -13.151 -37.863 1.00 59.88 94 ARG A C 1
ATOM 763 O O . ARG A 1 94 ? 24.383 -13.738 -38.197 1.00 59.88 94 ARG A O 1
ATOM 770 N N . ARG A 1 95 ? 22.235 -13.220 -38.568 1.00 60.34 95 ARG A N 1
ATOM 771 C CA . ARG A 1 95 ? 22.092 -13.962 -39.839 1.00 60.34 95 ARG A CA 1
ATOM 772 C C . ARG A 1 95 ? 22.373 -13.128 -41.096 1.00 60.34 95 ARG A C 1
ATOM 774 O O . ARG A 1 95 ? 22.270 -13.653 -42.196 1.00 60.34 95 ARG A O 1
ATOM 781 N N . LYS A 1 96 ? 22.695 -11.840 -40.942 1.00 60.66 96 LYS A N 1
ATOM 782 C CA . LYS A 1 96 ? 23.151 -10.965 -42.029 1.00 60.66 96 LYS A CA 1
ATOM 783 C C . LYS A 1 96 ? 24.670 -10.783 -41.960 1.00 60.66 96 LYS A C 1
ATOM 785 O O . LYS A 1 96 ? 25.118 -9.669 -41.711 1.00 60.66 96 LYS A O 1
ATOM 790 N N . HIS A 1 97 ? 25.429 -11.864 -42.106 1.00 56.09 97 HIS A N 1
ATOM 791 C CA . HIS A 1 97 ? 26.798 -11.858 -42.625 1.00 56.09 97 HIS A CA 1
ATOM 792 C C . HIS A 1 97 ? 27.264 -13.288 -42.899 1.00 56.09 97 HIS A C 1
ATOM 794 O O . HIS A 1 97 ? 26.804 -14.185 -42.156 1.00 56.09 97 HIS A O 1
#

Secondary structure (DSSP, 8-state):
-HHHHHHHHHHHHHHHH-TTT-GGG-HHHH-PPPHHHHHHHHHHHH-TTTTHHHHHHHHHHHHTTTSSSS---HHHHHHHHHHHHHHHHHHHHHT--